Protein AF-A0A0A2VFK7-F1 (afdb_monomer_lite)

Organism: NCBI:txid1385513

Structure (mmCIF, N/CA/C/O backbone):
data_AF-A0A0A2VFK7-F1
#
_entry.id   AF-A0A0A2VFK7-F1
#
loop_
_atom_site.group_PDB
_atom_site.id
_atom_site.type_symbol
_atom_site.label_atom_id
_atom_site.label_alt_id
_atom_site.label_comp_id
_atom_site.label_asym_id
_atom_site.label_entity_id
_atom_site.label_seq_id
_atom_site.pdbx_PDB_ins_code
_atom_site.Cartn_x
_atom_site.Cartn_y
_atom_site.Cartn_z
_atom_site.occupancy
_atom_site.B_iso_or_equiv
_atom_site.auth_seq_id
_atom_site.auth_comp_id
_atom_site.auth_asym_id
_atom_site.auth_atom_id
_atom_site.pdbx_PDB_model_num
ATOM 1 N N . MET A 1 1 ? -18.059 -24.180 -21.879 1.00 36.62 1 MET A N 1
ATOM 2 C CA . MET A 1 1 ? -17.712 -22.789 -21.530 1.00 36.62 1 MET A CA 1
ATOM 3 C C . MET A 1 1 ? -18.426 -22.485 -20.223 1.00 36.62 1 MET A C 1
ATOM 5 O O . MET A 1 1 ? -19.608 -22.177 -20.233 1.00 36.62 1 MET A O 1
ATOM 9 N N . ILE A 1 2 ? -17.774 -22.775 -19.097 1.00 35.22 2 ILE A N 1
ATOM 10 C CA . ILE A 1 2 ? -18.368 -22.548 -17.775 1.00 35.22 2 ILE A CA 1
ATOM 11 C C . ILE A 1 2 ? -18.259 -21.048 -17.532 1.00 35.22 2 ILE A C 1
ATOM 13 O O . ILE A 1 2 ? -17.160 -20.501 -17.533 1.00 35.22 2 ILE A O 1
ATOM 17 N N . ILE A 1 3 ? -19.402 -20.378 -17.440 1.00 38.94 3 ILE A N 1
ATOM 18 C CA . ILE A 1 3 ? -19.451 -18.966 -17.086 1.00 38.94 3 ILE A CA 1
ATOM 19 C C . ILE A 1 3 ? -18.971 -18.863 -15.638 1.00 38.94 3 ILE A C 1
ATOM 21 O O . ILE A 1 3 ? -19.633 -19.351 -14.722 1.00 38.94 3 ILE A O 1
ATOM 25 N N . ASP A 1 4 ? -17.803 -18.248 -15.454 1.00 33.22 4 ASP A N 1
ATOM 26 C CA . ASP A 1 4 ? -17.296 -17.810 -14.159 1.00 33.22 4 ASP A CA 1
ATOM 27 C C . ASP A 1 4 ? -18.328 -16.852 -13.546 1.00 33.22 4 ASP A C 1
ATOM 29 O O . ASP A 1 4 ? -18.341 -15.656 -13.836 1.00 33.22 4 ASP A O 1
ATOM 33 N N . VAL A 1 5 ? -19.198 -17.360 -12.674 1.00 45.09 5 VAL A N 1
ATOM 34 C CA . VAL A 1 5 ? -20.111 -16.548 -11.851 1.00 45.09 5 VAL A CA 1
ATOM 35 C C . VAL A 1 5 ? -19.378 -15.405 -11.110 1.00 45.09 5 VAL A C 1
ATOM 37 O O . VAL A 1 5 ? -19.954 -14.320 -11.013 1.00 45.09 5 VAL A O 1
ATOM 40 N N . PRO A 1 6 ? -18.092 -15.533 -10.705 1.00 43.47 6 PRO A N 1
ATOM 41 C CA . PRO A 1 6 ? -17.322 -14.404 -10.174 1.00 43.47 6 PRO A CA 1
ATOM 42 C C . PRO A 1 6 ? -17.097 -13.234 -11.150 1.00 43.47 6 PRO A C 1
ATOM 44 O O . PRO A 1 6 ? -16.730 -12.157 -10.702 1.00 43.47 6 PRO A O 1
ATOM 47 N N . LYS A 1 7 ? -17.304 -13.410 -12.465 1.00 34.56 7 LYS A N 1
ATOM 48 C CA . LYS A 1 7 ? -17.238 -12.324 -13.464 1.00 34.56 7 LYS A CA 1
ATOM 49 C C . LYS A 1 7 ? -18.589 -11.639 -13.704 1.00 34.56 7 LYS A C 1
ATOM 51 O O . LYS A 1 7 ? -18.601 -10.499 -14.157 1.00 34.56 7 LYS A O 1
ATOM 56 N N . LEU A 1 8 ? -19.710 -12.301 -13.390 1.00 35.97 8 LEU A N 1
ATOM 57 C CA . LEU A 1 8 ? -21.059 -11.705 -13.423 1.00 35.97 8 LEU A CA 1
ATOM 58 C C . LEU A 1 8 ? -21.353 -10.875 -12.165 1.00 35.97 8 LEU A C 1
ATOM 60 O O . LEU A 1 8 ? -22.095 -9.899 -12.228 1.00 35.97 8 LEU A O 1
ATOM 64 N N . ILE A 1 9 ? -20.716 -11.220 -11.044 1.00 44.53 9 ILE A N 1
ATOM 65 C CA . ILE A 1 9 ? -20.610 -10.363 -9.860 1.00 44.53 9 ILE A CA 1
ATOM 66 C C . ILE A 1 9 ? -19.425 -9.427 -10.105 1.00 44.53 9 ILE A C 1
ATOM 68 O O . ILE A 1 9 ? -18.312 -9.663 -9.646 1.00 44.53 9 ILE A O 1
ATOM 72 N N . GLY A 1 10 ? -19.648 -8.443 -10.971 1.00 35.50 10 GLY A N 1
ATOM 73 C CA . GLY A 1 10 ? -18.608 -7.600 -11.536 1.00 35.50 10 GLY A CA 1
ATOM 74 C C . GLY A 1 10 ? -17.619 -7.029 -10.516 1.00 35.50 10 GLY A C 1
ATOM 75 O O . GLY A 1 10 ? -17.974 -6.621 -9.417 1.00 35.50 10 GLY A O 1
ATOM 76 N N . ASN A 1 11 ? -16.367 -6.937 -10.959 1.00 40.25 11 ASN A N 1
ATOM 77 C CA . ASN A 1 11 ? -15.456 -5.851 -10.614 1.00 40.25 11 ASN A CA 1
ATOM 78 C C . ASN A 1 11 ? -15.304 -5.568 -9.100 1.00 40.25 11 ASN A C 1
ATOM 80 O O . ASN A 1 11 ? -15.811 -4.591 -8.553 1.00 40.25 11 ASN A O 1
ATOM 84 N N . VAL A 1 12 ? -14.529 -6.429 -8.440 1.00 47.69 12 VAL A N 1
ATOM 85 C CA . VAL A 1 12 ? -14.254 -6.535 -6.989 1.00 47.69 12 VAL A CA 1
ATOM 86 C C . VAL A 1 12 ? -13.749 -5.240 -6.302 1.00 47.69 12 VAL A C 1
ATOM 88 O O . VAL A 1 12 ? -13.613 -5.203 -5.084 1.00 47.69 12 VAL A O 1
ATOM 91 N N . SER A 1 13 ? -13.528 -4.141 -7.028 1.00 47.31 13 SER A N 1
ATOM 92 C CA . SER A 1 13 ? -13.029 -2.879 -6.462 1.00 47.31 13 SER A CA 1
ATOM 93 C C . SER A 1 13 ? -14.124 -1.982 -5.852 1.00 47.31 13 SER A C 1
ATOM 95 O O . SER A 1 13 ? -13.875 -1.311 -4.855 1.00 47.31 13 SER A O 1
ATOM 97 N N . THR A 1 14 ? -15.368 -1.998 -6.348 1.00 45.56 14 THR A N 1
ATOM 98 C CA . THR A 1 14 ? -16.434 -1.110 -5.822 1.00 45.56 14 THR A CA 1
ATOM 99 C C . THR A 1 14 ? -17.342 -1.762 -4.775 1.00 45.56 14 THR A C 1
ATOM 101 O O . THR A 1 14 ? -18.069 -1.064 -4.066 1.00 45.56 14 THR A O 1
ATOM 104 N N . HIS A 1 15 ? -17.301 -3.088 -4.616 1.00 50.66 15 HIS A N 1
ATOM 105 C CA . HIS A 1 15 ? -18.173 -3.798 -3.667 1.00 50.66 15 HIS A CA 1
ATOM 106 C C . HIS A 1 15 ? -17.665 -3.796 -2.220 1.00 50.66 15 HIS A C 1
ATOM 108 O O . HIS A 1 15 ? -18.469 -3.789 -1.285 1.00 50.66 15 HIS A O 1
ATOM 114 N N . SER A 1 16 ? -16.353 -3.713 -2.008 1.00 62.16 16 SER A N 1
ATOM 115 C CA . SER A 1 16 ? -15.757 -3.737 -0.666 1.00 62.16 16 SER A CA 1
ATOM 116 C C . SER A 1 16 ? -16.100 -2.483 0.156 1.00 62.16 16 SER A C 1
ATOM 118 O O . SER A 1 16 ? -16.373 -2.576 1.353 1.00 62.16 16 SER A O 1
ATOM 120 N N . LEU A 1 17 ? -16.169 -1.315 -0.495 1.00 72.69 17 LEU A N 1
ATOM 121 C CA . LEU A 1 17 ? -16.511 -0.028 0.129 1.00 72.69 17 LEU A CA 1
ATOM 122 C C . LEU A 1 17 ? -17.993 0.081 0.514 1.00 72.69 17 LEU A C 1
ATOM 124 O O . LEU A 1 17 ? -18.317 0.639 1.558 1.00 72.69 17 LEU A O 1
ATOM 128 N N . LEU A 1 18 ? -18.896 -0.485 -0.289 1.00 79.44 18 LEU A N 1
ATOM 129 C CA . LEU A 1 18 ? -20.336 -0.507 0.007 1.00 79.44 18 LEU A CA 1
ATOM 130 C C . LEU A 1 18 ? -20.675 -1.404 1.204 1.00 79.44 18 LEU A C 1
ATOM 132 O O . LEU A 1 18 ? -21.601 -1.113 1.961 1.00 79.44 18 LEU A O 1
ATOM 136 N N . LEU A 1 19 ? -19.909 -2.478 1.400 1.00 83.38 19 LEU A N 1
ATOM 137 C CA . LEU A 1 19 ? -20.063 -3.386 2.538 1.00 83.38 19 LEU A CA 1
ATOM 138 C C . LEU A 1 19 ? -19.429 -2.849 3.826 1.00 83.38 19 LEU A C 1
ATOM 140 O O . LEU A 1 19 ? -19.758 -3.317 4.916 1.00 83.38 19 LEU A O 1
ATOM 144 N N . LEU A 1 20 ? -18.559 -1.848 3.720 1.00 84.56 20 LEU A N 1
ATOM 145 C CA . LEU A 1 20 ? -17.832 -1.238 4.828 1.00 84.56 20 LEU A CA 1
ATOM 146 C C . LEU A 1 20 ? -18.712 -0.765 6.003 1.00 84.56 20 LEU A C 1
ATOM 148 O O . LEU A 1 20 ? -18.381 -1.094 7.147 1.00 84.56 20 LEU A O 1
ATOM 152 N N . PRO A 1 21 ? -19.837 -0.042 5.811 1.00 88.00 21 PRO A N 1
ATOM 153 C CA . PRO A 1 21 ? -20.715 0.324 6.925 1.00 88.00 21 PRO A CA 1
ATOM 154 C C . PRO A 1 21 ? -21.289 -0.897 7.659 1.00 88.00 21 PRO A C 1
ATOM 156 O O . PRO A 1 21 ? -21.413 -0.863 8.881 1.00 88.00 21 PRO A O 1
ATOM 159 N N . PHE A 1 22 ? -21.580 -1.991 6.952 1.00 90.88 22 PHE A N 1
ATOM 160 C CA . PHE A 1 22 ? -22.139 -3.211 7.542 1.00 90.88 22 PHE A CA 1
ATOM 161 C C . PHE A 1 22 ? -21.078 -4.042 8.271 1.00 90.88 22 PHE A C 1
ATOM 163 O O . PHE A 1 22 ? -21.308 -4.505 9.389 1.00 90.88 22 PHE A O 1
ATOM 170 N N . THR A 1 23 ? -19.893 -4.195 7.680 1.00 81.00 23 THR A N 1
ATOM 171 C CA . THR A 1 23 ? -18.778 -4.920 8.308 1.00 81.00 23 THR A CA 1
ATOM 172 C C . THR A 1 23 ? -18.263 -4.181 9.541 1.00 81.00 23 THR A C 1
ATOM 174 O O . THR A 1 23 ? -18.054 -4.796 10.589 1.00 81.00 23 THR A O 1
ATOM 177 N N . SER A 1 24 ? -18.152 -2.851 9.476 1.00 86.56 24 SER A N 1
ATOM 178 C CA . SER A 1 24 ? -17.812 -2.027 10.643 1.00 86.56 24 SER A CA 1
ATOM 179 C C . SER A 1 24 ? -18.878 -2.086 11.737 1.00 86.56 24 SER A C 1
ATOM 181 O O . SER A 1 24 ? -18.527 -2.100 12.918 1.00 86.56 24 SER A O 1
ATOM 183 N N . LEU A 1 25 ? -20.166 -2.170 11.382 1.00 93.44 25 LEU A N 1
ATOM 184 C CA . LEU A 1 25 ? -21.261 -2.325 12.344 1.00 93.44 25 LEU A CA 1
ATOM 185 C C . LEU A 1 25 ? -21.159 -3.658 13.095 1.00 93.44 25 LEU A C 1
ATOM 187 O O . LEU A 1 25 ? -21.217 -3.678 14.326 1.00 93.44 25 LEU A O 1
ATOM 191 N N . ALA A 1 26 ? -20.947 -4.759 12.370 1.00 88.31 26 ALA A N 1
ATOM 192 C CA . ALA A 1 26 ? -20.773 -6.085 12.959 1.00 88.31 26 ALA A CA 1
ATOM 193 C C . ALA A 1 26 ? -19.573 -6.126 13.922 1.00 88.31 26 ALA A C 1
ATOM 195 O O . ALA A 1 26 ? -19.688 -6.607 15.051 1.00 88.31 26 ALA A O 1
ATOM 196 N N . LEU A 1 27 ? -18.437 -5.545 13.526 1.00 81.62 27 LEU A N 1
ATOM 197 C CA . LEU A 1 27 ? -17.255 -5.445 14.386 1.00 81.62 27 LEU A CA 1
ATOM 198 C C . LEU A 1 27 ? -17.482 -4.528 15.596 1.00 81.62 27 LEU A C 1
ATOM 200 O O . LEU A 1 27 ? -16.997 -4.826 16.690 1.00 81.62 27 LEU A O 1
ATOM 204 N N . ALA A 1 28 ? -18.240 -3.439 15.451 1.00 89.88 28 ALA A N 1
ATOM 205 C CA . ALA A 1 28 ? -18.595 -2.567 16.569 1.00 89.88 28 ALA A CA 1
ATOM 206 C C . ALA A 1 28 ? -19.461 -3.291 17.614 1.00 89.88 28 ALA A C 1
ATOM 208 O O . ALA A 1 28 ? -19.253 -3.102 18.815 1.00 89.88 28 ALA A O 1
ATOM 209 N N . LEU A 1 29 ? -20.383 -4.154 17.170 1.00 94.31 29 LEU A N 1
ATOM 210 C CA . LEU A 1 29 ? -21.182 -5.016 18.047 1.00 94.31 29 LEU A CA 1
ATOM 211 C C . LEU A 1 29 ? -20.316 -6.069 18.749 1.00 94.31 29 LEU A C 1
ATOM 213 O O . LEU A 1 29 ? -20.380 -6.193 19.971 1.00 94.31 29 LEU A O 1
ATOM 217 N N . LEU A 1 30 ? -19.458 -6.776 18.007 1.00 89.12 30 LEU A N 1
ATOM 218 C CA . LEU A 1 30 ? -18.560 -7.798 18.567 1.00 89.12 30 LEU A CA 1
ATOM 219 C C . LEU A 1 30 ? -17.597 -7.217 19.602 1.00 89.12 30 LEU A C 1
ATOM 221 O O . LEU A 1 30 ? -17.337 -7.816 20.643 1.00 89.12 30 LEU A O 1
ATOM 225 N N . THR A 1 31 ? -17.093 -6.015 19.341 1.00 85.56 31 THR A N 1
ATOM 226 C CA . THR A 1 31 ? -16.162 -5.353 20.250 1.00 85.56 31 THR A CA 1
ATOM 227 C C . THR A 1 31 ? -16.862 -4.639 21.399 1.00 85.56 31 THR A C 1
ATOM 229 O O . THR A 1 31 ? -16.142 -4.147 22.263 1.00 85.56 31 THR A O 1
ATOM 232 N N . TYR A 1 32 ? -18.208 -4.579 21.464 1.00 87.81 32 TYR A N 1
ATOM 233 C CA . TYR A 1 32 ? -19.001 -3.765 22.411 1.00 87.81 32 TYR A CA 1
ATOM 234 C C . TYR A 1 32 ? -18.468 -3.797 23.858 1.00 87.81 32 TYR A C 1
ATOM 236 O O . TYR A 1 32 ? -18.257 -2.742 24.457 1.00 87.81 32 TYR A O 1
ATOM 244 N N . LYS A 1 33 ? -18.135 -4.983 24.379 1.00 88.06 33 LYS A N 1
ATOM 245 C CA . LYS A 1 33 ? -17.650 -5.170 25.760 1.00 88.06 33 LYS A CA 1
ATOM 246 C C . LYS A 1 33 ? -16.158 -4.876 25.976 1.00 88.06 33 LYS A C 1
ATOM 248 O O . LYS A 1 33 ? -15.722 -4.793 27.116 1.00 88.06 33 LYS A O 1
ATOM 253 N N . LEU A 1 34 ? -15.376 -4.750 24.905 1.00 82.31 34 LEU A N 1
ATOM 254 C CA . LEU A 1 34 ? -13.914 -4.632 24.963 1.00 82.31 34 LEU A CA 1
ATOM 255 C C . LEU A 1 34 ? -13.430 -3.180 25.014 1.00 82.31 34 LEU A C 1
ATOM 257 O O . LEU A 1 34 ? -12.381 -2.903 25.587 1.00 82.31 34 LEU A O 1
ATOM 261 N N . LEU A 1 35 ? -14.174 -2.251 24.406 1.00 79.38 35 LEU A N 1
ATOM 262 C CA . LEU A 1 35 ? -13.780 -0.842 24.312 1.00 79.38 35 LEU A CA 1
ATOM 263 C C . LEU A 1 35 ? -14.701 0.053 25.157 1.00 79.38 35 LEU A C 1
ATOM 265 O O . LEU A 1 35 ? -15.919 -0.125 25.107 1.00 79.38 35 LEU A O 1
ATOM 269 N N . PRO A 1 36 ? -14.166 1.068 25.861 1.00 86.62 36 PRO A N 1
ATOM 270 C CA . PRO A 1 36 ? -14.943 1.957 26.732 1.00 86.62 36 PRO A CA 1
ATOM 271 C C . PRO A 1 36 ? -15.686 3.085 25.981 1.00 86.62 36 PRO A C 1
ATOM 273 O O . PRO A 1 36 ? -16.144 4.045 26.594 1.00 86.62 36 PRO A O 1
ATOM 276 N N . PHE A 1 37 ? -15.795 3.016 24.650 1.00 84.75 37 PHE A N 1
ATOM 277 C CA . PHE A 1 37 ? -16.398 4.070 23.824 1.00 84.75 37 PHE A CA 1
ATOM 278 C C . PHE A 1 37 ? -17.892 3.842 23.562 1.00 84.75 37 PHE A C 1
ATOM 280 O O . PHE A 1 37 ? -18.365 2.704 23.538 1.00 84.75 37 PHE A O 1
ATOM 287 N N . THR A 1 38 ? -18.637 4.913 23.271 1.00 92.31 38 THR A N 1
ATOM 288 C CA . THR A 1 38 ? -20.031 4.792 22.812 1.00 92.31 38 THR A CA 1
ATOM 289 C C . THR A 1 38 ? -20.109 3.999 21.504 1.00 92.31 38 THR A C 1
ATOM 291 O O . THR A 1 38 ? -19.174 4.015 20.697 1.00 92.31 38 THR A O 1
ATOM 294 N N . PHE A 1 39 ? -21.227 3.300 21.283 1.00 92.19 39 PHE A N 1
ATOM 295 C CA . PHE A 1 39 ? -21.428 2.465 20.092 1.00 92.19 39 PHE A CA 1
ATOM 296 C C . PHE A 1 39 ? -21.177 3.240 18.793 1.00 92.19 39 PHE A C 1
ATOM 298 O O . PHE A 1 39 ? -20.397 2.803 17.953 1.00 92.19 39 PHE A O 1
ATOM 305 N N . PHE A 1 40 ? -21.752 4.440 18.680 1.00 92.50 40 PHE A N 1
ATOM 306 C CA . PHE A 1 40 ? -21.612 5.290 17.500 1.00 92.50 40 PHE A CA 1
ATOM 307 C C . PHE A 1 40 ? -20.156 5.696 17.220 1.00 92.50 40 PHE A C 1
ATOM 309 O O . PHE A 1 40 ? -19.682 5.553 16.097 1.00 92.50 40 PHE A O 1
ATOM 316 N N . ARG A 1 41 ? -19.409 6.131 18.249 1.00 85.19 41 ARG A N 1
ATOM 317 C CA . ARG A 1 41 ? -17.987 6.499 18.100 1.00 85.19 41 ARG A CA 1
ATOM 318 C C . ARG A 1 41 ? -17.136 5.310 17.666 1.00 85.19 41 ARG A C 1
ATOM 320 O O . ARG A 1 41 ? -16.219 5.465 16.869 1.00 85.19 41 ARG A O 1
ATOM 327 N N . ARG A 1 42 ? -17.448 4.125 18.182 1.00 84.50 42 ARG A N 1
ATOM 328 C CA . ARG A 1 42 ? -16.756 2.883 17.843 1.00 84.50 42 ARG A CA 1
ATOM 329 C C . ARG A 1 42 ? -17.037 2.443 16.416 1.00 84.50 42 ARG A C 1
ATOM 331 O O . ARG A 1 42 ? -16.102 2.107 15.703 1.00 84.50 42 ARG A O 1
ATOM 338 N N . TRP A 1 43 ? -18.301 2.474 16.011 1.00 91.44 43 TRP A N 1
ATOM 339 C CA . TRP A 1 43 ? -18.708 2.152 14.651 1.00 91.44 43 TRP A CA 1
ATOM 340 C C . TRP A 1 43 ? -18.019 3.064 13.635 1.00 91.44 43 TRP A C 1
ATOM 342 O O . TRP A 1 43 ? -17.356 2.556 12.737 1.00 91.44 43 TRP A O 1
ATOM 352 N N . ILE A 1 44 ? -18.056 4.386 13.847 1.00 87.25 44 ILE A N 1
ATOM 353 C CA . ILE A 1 44 ? -17.338 5.348 12.996 1.00 87.25 44 ILE A CA 1
ATOM 354 C C . ILE A 1 44 ? -15.832 5.092 13.010 1.00 87.25 44 ILE A C 1
ATOM 356 O O . ILE A 1 44 ? -15.208 5.098 11.955 1.00 87.25 44 ILE A O 1
ATOM 360 N N . GLY A 1 45 ? -15.236 4.852 14.181 1.00 82.31 45 GLY A N 1
ATOM 361 C CA . GLY A 1 45 ? -13.803 4.579 14.288 1.00 82.31 45 GLY A CA 1
ATOM 362 C C . GLY A 1 45 ? -13.381 3.339 13.497 1.00 82.31 45 GLY A C 1
ATOM 363 O O . GLY A 1 45 ? -12.400 3.388 12.761 1.00 82.31 45 GLY A O 1
ATOM 364 N N . ILE A 1 46 ? -14.146 2.249 13.597 1.00 77.44 46 ILE A N 1
ATOM 365 C CA . ILE A 1 46 ? -13.900 1.017 12.836 1.00 77.44 46 ILE A CA 1
ATOM 366 C C . ILE A 1 46 ? -14.152 1.244 11.343 1.00 77.44 46 ILE A C 1
ATOM 368 O O . ILE A 1 46 ? -13.361 0.783 10.528 1.00 77.44 46 ILE A O 1
ATOM 372 N N . ALA A 1 47 ? -15.211 1.967 10.971 1.00 83.12 47 ALA A N 1
ATOM 373 C CA . ALA A 1 47 ? -15.487 2.305 9.579 1.00 83.12 47 ALA A CA 1
ATOM 374 C C . ALA A 1 47 ? -14.325 3.100 8.965 1.00 83.12 47 ALA A C 1
ATOM 376 O O . ALA A 1 47 ? -13.786 2.704 7.937 1.00 83.12 47 ALA A O 1
ATOM 377 N N . LEU A 1 48 ? -13.862 4.162 9.628 1.00 77.81 48 LEU A N 1
ATOM 378 C CA . LEU A 1 48 ? -12.709 4.944 9.175 1.00 77.81 48 LEU A CA 1
ATOM 379 C C . LEU A 1 48 ? -11.439 4.094 9.081 1.00 77.81 48 LEU A C 1
ATOM 381 O O . LEU A 1 48 ? -10.706 4.206 8.103 1.00 77.81 48 LEU A O 1
ATOM 385 N N . LEU A 1 49 ? -11.194 3.218 10.059 1.00 79.38 49 LEU A N 1
ATOM 386 C CA . LEU A 1 49 ? -10.045 2.315 10.037 1.00 79.38 49 LEU A CA 1
ATOM 387 C C . LEU A 1 49 ? -10.088 1.379 8.821 1.00 79.38 49 LEU A C 1
ATOM 389 O O . LEU A 1 49 ? -9.101 1.280 8.096 1.00 79.38 49 LEU A O 1
ATOM 393 N N . LEU A 1 50 ? -11.224 0.717 8.585 1.00 75.88 50 LEU A N 1
ATOM 394 C CA . LEU A 1 50 ? -11.413 -0.170 7.436 1.00 75.88 50 LEU A CA 1
ATOM 395 C C . LEU A 1 50 ? -11.341 0.590 6.111 1.00 75.88 50 LEU A C 1
ATOM 397 O O . LEU A 1 50 ? -10.839 0.044 5.136 1.00 75.88 50 LEU A O 1
ATOM 401 N N . LEU A 1 51 ? -11.803 1.841 6.076 1.00 79.31 51 LEU A N 1
ATOM 402 C CA . LEU A 1 51 ? -11.766 2.687 4.885 1.00 79.31 51 LEU A CA 1
ATOM 403 C C . LEU A 1 51 ? -10.330 3.028 4.510 1.00 79.31 51 LEU A C 1
ATOM 405 O O . LEU A 1 51 ? -9.918 2.801 3.376 1.00 79.31 51 LEU A O 1
ATOM 409 N N . ILE A 1 52 ? -9.558 3.521 5.479 1.00 75.69 52 ILE A N 1
ATOM 410 C CA . ILE A 1 52 ? -8.145 3.853 5.288 1.00 75.69 52 ILE A CA 1
ATOM 411 C C . ILE A 1 52 ? -7.357 2.594 4.918 1.00 75.69 52 ILE A C 1
ATOM 413 O O . ILE A 1 52 ? -6.554 2.628 3.989 1.00 75.69 52 ILE A O 1
ATOM 417 N N . ALA A 1 53 ? -7.604 1.474 5.603 1.00 71.38 53 ALA A N 1
ATOM 418 C CA . ALA A 1 53 ? -6.947 0.206 5.303 1.00 71.38 53 ALA A CA 1
ATOM 419 C C . ALA A 1 53 ? -7.312 -0.317 3.906 1.00 71.38 53 ALA A C 1
ATOM 421 O O . ALA A 1 53 ? -6.426 -0.749 3.178 1.00 71.38 53 ALA A O 1
ATOM 422 N N . GLY A 1 54 ? -8.587 -0.247 3.515 1.00 74.31 54 GLY A N 1
ATOM 423 C CA . GLY A 1 54 ? -9.072 -0.679 2.205 1.00 74.31 54 GLY A CA 1
ATOM 424 C C . GLY A 1 54 ? -8.481 0.149 1.069 1.00 74.31 54 GLY A C 1
ATOM 425 O O . GLY A 1 54 ? -7.890 -0.417 0.158 1.00 74.31 54 GLY A O 1
ATOM 426 N N . ILE A 1 55 ? -8.534 1.483 1.177 1.00 73.88 55 ILE A N 1
ATOM 427 C CA . ILE A 1 55 ? -7.885 2.397 0.222 1.00 73.88 55 ILE A CA 1
ATOM 428 C C . ILE A 1 55 ? -6.379 2.126 0.163 1.00 73.88 55 ILE A C 1
ATOM 430 O O . ILE A 1 55 ? -5.802 2.092 -0.920 1.00 73.88 55 ILE A O 1
ATOM 434 N N . GLY A 1 56 ? -5.740 1.908 1.315 1.00 71.56 56 GLY A N 1
ATOM 435 C CA . GLY A 1 56 ? -4.318 1.589 1.392 1.00 71.56 56 GLY A CA 1
ATOM 436 C C . GLY A 1 56 ? -3.966 0.279 0.688 1.00 71.56 56 GLY A C 1
ATOM 437 O O . GLY A 1 56 ? -2.990 0.237 -0.052 1.00 71.56 56 GLY A O 1
ATOM 438 N N . ILE A 1 57 ? -4.759 -0.778 0.880 1.00 66.62 57 ILE A N 1
ATOM 439 C CA . ILE A 1 57 ? -4.567 -2.077 0.220 1.00 66.62 57 ILE A CA 1
ATOM 440 C C . ILE A 1 57 ? -4.808 -1.959 -1.285 1.00 66.62 57 ILE A C 1
ATOM 442 O O . ILE A 1 57 ? -3.997 -2.454 -2.061 1.00 66.62 57 ILE A O 1
ATOM 446 N N . ASP A 1 58 ? -5.869 -1.278 -1.710 1.00 68.88 58 ASP A N 1
ATOM 447 C CA . ASP A 1 58 ? -6.147 -1.087 -3.134 1.00 68.88 58 ASP A CA 1
ATOM 448 C C . ASP A 1 58 ? -5.032 -0.281 -3.807 1.00 68.88 58 ASP A C 1
ATOM 450 O O . ASP A 1 58 ? -4.524 -0.688 -4.852 1.00 68.88 58 ASP A O 1
ATOM 454 N N . TYR A 1 59 ? -4.572 0.797 -3.167 1.00 68.38 59 TYR A N 1
ATOM 455 C CA . TYR A 1 59 ? -3.444 1.598 -3.642 1.00 68.38 59 TYR A CA 1
ATOM 456 C C . TYR A 1 59 ? -2.150 0.777 -3.737 1.00 68.38 59 TYR A C 1
ATOM 458 O O . TYR A 1 59 ? -1.456 0.806 -4.754 1.00 68.38 59 TYR A O 1
ATOM 466 N N . LEU A 1 60 ? -1.827 0.019 -2.685 1.00 66.50 60 LEU A N 1
ATOM 467 C C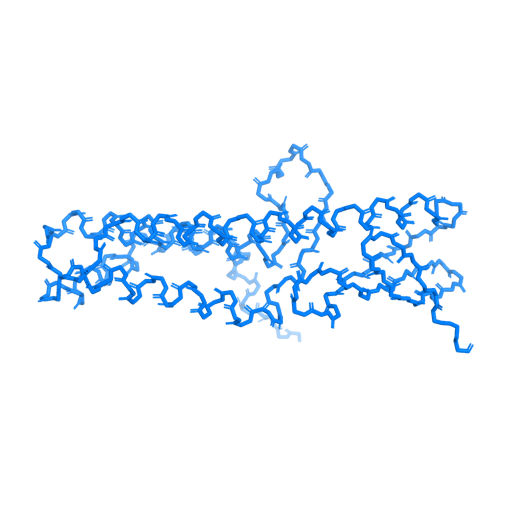A . LEU A 1 60 ? -0.602 -0.777 -2.618 1.00 66.50 60 LEU A CA 1
ATOM 468 C C . LEU A 1 60 ? -0.651 -2.054 -3.467 1.00 66.50 60 LEU A C 1
ATOM 470 O O . LEU A 1 60 ? 0.409 -2.626 -3.702 1.00 66.50 60 LEU A O 1
ATOM 474 N N . GLY A 1 61 ? -1.835 -2.539 -3.850 1.00 57.88 61 GLY A N 1
ATOM 475 C CA . GLY A 1 61 ? -2.029 -3.815 -4.542 1.00 57.88 61 GLY A CA 1
ATOM 476 C C . GLY A 1 61 ? -2.330 -3.679 -6.030 1.00 57.88 61 GLY A C 1
ATOM 477 O O . GLY A 1 61 ? -1.763 -4.419 -6.830 1.00 57.88 61 GLY A O 1
ATOM 478 N N . ASN A 1 62 ? -3.198 -2.735 -6.398 1.00 59.75 62 ASN A N 1
ATOM 479 C CA . ASN A 1 62 ? -3.684 -2.564 -7.772 1.00 59.75 62 ASN A CA 1
ATOM 480 C C . ASN A 1 62 ? -3.062 -1.366 -8.488 1.00 59.75 62 ASN A C 1
ATOM 482 O O . ASN A 1 62 ? -3.305 -1.172 -9.676 1.00 59.75 62 ASN A O 1
ATOM 486 N N . GLY A 1 63 ? -2.250 -0.568 -7.798 1.00 60.88 63 GLY A N 1
ATOM 487 C CA . GLY A 1 63 ? -1.709 0.636 -8.399 1.00 60.88 63 GLY A CA 1
ATOM 488 C C . GLY A 1 63 ? -2.576 1.867 -8.198 1.00 60.88 63 GLY A C 1
ATOM 489 O O . GLY A 1 63 ? -3.704 1.795 -7.709 1.00 60.88 63 GLY A O 1
ATOM 490 N N . ALA A 1 64 ? -2.051 3.024 -8.594 1.00 56.78 64 ALA A N 1
ATOM 491 C CA . ALA A 1 64 ? -2.719 4.316 -8.460 1.00 56.78 64 ALA A CA 1
ATOM 492 C C . ALA A 1 64 ? -3.893 4.511 -9.449 1.00 56.78 64 ALA A C 1
ATOM 494 O O . ALA A 1 64 ? -4.002 5.556 -10.077 1.00 56.78 64 ALA A O 1
ATOM 495 N N . HIS A 1 65 ? -4.829 3.561 -9.541 1.00 57.53 65 HIS A N 1
ATOM 496 C CA . HIS A 1 65 ? -6.137 3.800 -10.168 1.00 57.53 65 HIS A CA 1
ATOM 497 C C . HIS A 1 65 ? -6.995 4.798 -9.373 1.00 57.53 65 HIS A C 1
ATOM 499 O O . HIS A 1 65 ? -7.984 5.311 -9.890 1.00 57.53 65 HIS A O 1
ATOM 505 N N . LEU A 1 66 ? -6.605 5.109 -8.130 1.00 54.25 66 LEU A N 1
ATOM 506 C CA . LEU A 1 66 ? -7.297 6.057 -7.255 1.00 54.25 66 LEU A CA 1
ATOM 507 C C . LEU A 1 66 ? -7.436 7.460 -7.871 1.00 54.25 66 LEU A C 1
ATOM 509 O O . LEU A 1 66 ? -8.363 8.189 -7.531 1.00 54.25 66 LEU A O 1
ATOM 513 N N . PHE A 1 67 ? -6.509 7.835 -8.758 1.00 53.62 67 PHE A N 1
ATOM 514 C CA . PHE A 1 67 ? -6.493 9.141 -9.415 1.00 53.62 67 PHE A CA 1
ATOM 515 C C . PHE A 1 67 ? -6.921 9.078 -10.880 1.00 53.62 67 PHE A C 1
ATOM 517 O O . PHE A 1 67 ? -6.750 10.063 -11.589 1.00 53.62 67 PHE A O 1
ATOM 524 N N . TYR A 1 68 ? -7.485 7.969 -11.361 1.00 47.53 68 TYR A N 1
ATOM 525 C CA . TYR A 1 68 ? -8.090 7.952 -12.690 1.00 47.53 68 TYR A CA 1
ATOM 526 C C . TYR A 1 68 ? -9.321 8.886 -12.713 1.00 47.53 68 TYR A C 1
ATOM 528 O O . TYR A 1 68 ? -10.133 8.819 -11.786 1.00 47.53 68 TYR A O 1
ATOM 536 N N . PRO A 1 69 ? -9.501 9.761 -13.724 1.00 56.47 69 PRO A N 1
ATOM 537 C CA . PRO A 1 69 ? -8.737 9.881 -14.973 1.00 56.47 69 PRO A CA 1
ATOM 538 C C . PRO A 1 69 ? -7.619 10.945 -14.963 1.00 56.47 69 PRO A C 1
ATOM 540 O O . PRO A 1 69 ? -7.063 11.246 -16.007 1.00 56.47 69 PRO A O 1
ATOM 543 N N . ILE A 1 70 ? -7.282 11.546 -13.818 1.00 62.81 70 ILE A N 1
ATOM 544 C CA . ILE A 1 70 ? -6.228 12.577 -13.711 1.00 62.81 70 ILE A CA 1
ATOM 545 C C . ILE A 1 70 ? -4.854 12.017 -14.117 1.00 62.81 70 ILE A C 1
ATOM 547 O O . ILE A 1 70 ? -4.023 12.754 -14.641 1.00 62.81 70 ILE A O 1
ATOM 551 N N . ASN A 1 71 ? -4.612 10.724 -13.883 1.00 55.22 71 ASN A N 1
ATOM 552 C CA . ASN A 1 71 ? -3.390 10.041 -14.294 1.00 55.22 71 ASN A CA 1
ATOM 553 C C . ASN A 1 71 ? -3.750 8.732 -15.015 1.00 55.22 71 ASN A C 1
ATOM 555 O O . ASN A 1 71 ? -4.329 7.829 -14.411 1.00 55.22 71 ASN A O 1
ATOM 559 N N . GLU A 1 72 ? -3.444 8.642 -16.310 1.00 58.66 72 GLU A N 1
ATOM 560 C CA . GLU A 1 72 ? -3.787 7.490 -17.164 1.00 58.66 72 GLU A CA 1
ATOM 561 C C . GLU A 1 72 ? -2.748 6.357 -17.090 1.00 58.66 72 GLU A C 1
ATOM 563 O O . GLU A 1 72 ? -2.945 5.275 -17.642 1.00 58.66 72 GLU A O 1
ATOM 568 N N . HIS A 1 73 ? -1.633 6.583 -16.391 1.00 56.66 73 HIS A N 1
ATOM 569 C CA . HIS A 1 73 ? -0.574 5.593 -16.252 1.00 56.66 73 HIS A CA 1
ATOM 570 C C . HIS A 1 73 ? -0.891 4.580 -15.146 1.00 56.66 73 HIS A C 1
ATOM 572 O O . HIS A 1 73 ? -0.868 4.892 -13.953 1.00 56.66 73 HIS A O 1
ATOM 578 N N . ASN A 1 74 ? -1.131 3.333 -15.555 1.00 56.88 74 ASN A N 1
ATOM 579 C CA . ASN A 1 74 ? -1.327 2.197 -14.658 1.00 56.88 74 ASN A CA 1
ATOM 580 C C . ASN A 1 74 ? 0.006 1.800 -14.009 1.00 56.88 74 ASN A C 1
ATOM 582 O O . ASN A 1 74 ? 0.742 0.946 -14.500 1.00 56.88 74 ASN A O 1
ATOM 586 N N . LEU A 1 75 ? 0.334 2.433 -12.885 1.00 57.94 75 LEU A N 1
ATOM 587 C CA . LEU A 1 75 ? 1.467 2.030 -12.059 1.00 57.94 75 LEU A CA 1
ATOM 588 C C . LEU A 1 75 ? 1.060 0.835 -11.194 1.00 57.94 75 LEU A C 1
ATOM 590 O O . LEU A 1 75 ? 0.608 1.020 -10.070 1.00 57.94 75 LEU A O 1
ATOM 594 N N . GLU A 1 76 ? 1.215 -0.393 -11.689 1.00 60.00 76 GLU A N 1
ATOM 595 C CA . GLU A 1 76 ? 1.034 -1.592 -10.859 1.00 60.00 76 GLU A CA 1
ATOM 596 C C . GLU A 1 76 ? 2.082 -1.592 -9.739 1.00 60.00 76 GLU A C 1
ATOM 598 O O . GLU A 1 76 ? 3.271 -1.721 -10.014 1.00 60.00 76 GLU A O 1
ATOM 603 N N . TYR A 1 77 ? 1.694 -1.483 -8.468 1.00 61.22 77 TYR A N 1
ATOM 604 C CA . TYR A 1 77 ? 2.611 -1.658 -7.338 1.00 61.22 77 TYR A CA 1
ATOM 605 C C . TYR A 1 77 ? 2.477 -3.093 -6.804 1.00 61.22 77 TYR A C 1
ATOM 607 O O . TYR A 1 77 ? 1.587 -3.361 -6.013 1.00 61.22 77 TYR A O 1
ATOM 615 N N . PRO A 1 78 ? 3.356 -4.054 -7.138 1.00 58.34 78 PRO A N 1
ATOM 616 C CA . PRO A 1 78 ? 3.354 -5.362 -6.486 1.00 58.34 78 PRO A CA 1
ATOM 617 C C . PRO A 1 78 ? 4.043 -5.289 -5.108 1.00 58.34 78 PRO A C 1
ATOM 619 O O . PRO A 1 78 ? 4.853 -6.148 -4.766 1.00 58.34 78 PRO A O 1
ATOM 622 N N . LEU A 1 79 ? 3.755 -4.251 -4.313 1.00 57.16 79 LEU A N 1
ATOM 623 C CA . LEU A 1 79 ? 4.323 -4.072 -2.971 1.00 57.16 79 LEU A CA 1
ATOM 624 C C . LEU A 1 79 ? 3.741 -5.111 -1.996 1.00 57.16 79 LEU A C 1
ATOM 626 O O . LEU A 1 79 ? 4.465 -5.691 -1.188 1.00 57.16 79 LEU A O 1
ATOM 630 N N . ILE A 1 80 ? 2.445 -5.424 -2.118 1.00 54.19 80 ILE A N 1
ATOM 631 C CA . ILE A 1 80 ? 1.742 -6.292 -1.156 1.00 54.19 80 ILE A CA 1
ATOM 632 C C . ILE A 1 80 ? 2.176 -7.758 -1.236 1.00 54.19 80 ILE A C 1
ATOM 634 O O . ILE A 1 80 ? 2.212 -8.428 -0.205 1.00 54.19 80 ILE A O 1
ATOM 638 N N . LYS A 1 81 ? 2.543 -8.280 -2.417 1.00 57.50 81 LYS A N 1
ATOM 639 C CA . LYS A 1 81 ? 2.809 -9.725 -2.579 1.00 57.50 81 LYS A CA 1
ATOM 640 C C . LYS A 1 81 ? 3.961 -10.249 -1.708 1.00 57.50 81 LYS A C 1
ATOM 642 O O . LYS A 1 81 ? 4.018 -11.453 -1.476 1.00 57.50 81 LYS A O 1
ATOM 647 N N . ARG A 1 82 ? 4.855 -9.383 -1.213 1.00 55.12 82 ARG A N 1
ATOM 648 C CA . ARG A 1 82 ? 5.985 -9.779 -0.352 1.00 55.12 82 ARG A CA 1
ATOM 649 C C . ARG A 1 82 ? 6.048 -9.077 1.001 1.00 55.12 82 ARG A C 1
ATOM 651 O O . ARG A 1 82 ? 6.784 -9.544 1.869 1.00 55.12 82 ARG A O 1
ATOM 658 N N . ASP A 1 83 ? 5.264 -8.024 1.231 1.00 63.19 83 ASP A N 1
ATOM 659 C CA . ASP A 1 83 ? 5.442 -7.185 2.414 1.00 63.19 83 ASP A CA 1
ATOM 660 C C . ASP A 1 83 ? 4.539 -7.520 3.621 1.00 63.19 83 ASP A C 1
ATOM 662 O O . ASP A 1 83 ? 3.953 -6.644 4.254 1.00 63.19 83 ASP A O 1
ATOM 666 N N . LEU A 1 84 ? 4.498 -8.799 4.023 1.00 63.41 84 LEU A N 1
ATOM 667 C CA . LEU A 1 84 ? 3.813 -9.288 5.245 1.00 63.41 84 LEU A CA 1
ATOM 668 C C . LEU A 1 84 ? 4.192 -8.537 6.538 1.00 63.41 84 LEU A C 1
ATOM 670 O O . LEU A 1 84 ? 3.465 -8.544 7.524 1.00 63.41 84 LEU A O 1
ATOM 674 N N . TRP A 1 85 ? 5.336 -7.876 6.533 1.00 61.97 85 TRP A N 1
ATOM 675 C CA . TRP A 1 85 ? 5.927 -7.126 7.627 1.00 61.97 85 TRP A CA 1
ATOM 676 C C . TRP A 1 85 ? 5.355 -5.700 7.720 1.00 61.97 85 TRP A C 1
ATOM 678 O O . TRP A 1 85 ? 5.240 -5.186 8.830 1.00 61.97 85 TRP A O 1
ATOM 688 N N . LEU A 1 86 ? 4.863 -5.108 6.619 1.00 64.75 86 LEU A N 1
ATOM 689 C CA . LEU A 1 86 ? 4.006 -3.910 6.672 1.00 64.75 86 LEU A CA 1
ATOM 690 C C . LEU A 1 86 ? 2.648 -4.240 7.304 1.00 64.75 86 LEU A C 1
ATOM 692 O O . LEU A 1 86 ? 2.165 -3.496 8.159 1.00 64.75 86 LEU A O 1
ATOM 696 N N . LEU A 1 87 ? 2.071 -5.394 6.945 1.00 65.56 87 LEU A N 1
ATOM 697 C CA . LEU A 1 87 ? 0.856 -5.914 7.578 1.00 65.56 87 LEU A CA 1
ATOM 698 C C . LEU A 1 87 ? 1.095 -6.179 9.075 1.00 65.56 87 LEU A C 1
ATOM 700 O O . LEU A 1 87 ? 0.306 -5.756 9.915 1.00 65.56 87 LEU A O 1
ATOM 704 N N . GLY A 1 88 ? 2.226 -6.803 9.417 1.00 68.19 88 GLY A N 1
ATOM 705 C CA . GLY A 1 88 ? 2.661 -7.016 10.797 1.00 68.19 88 GLY A CA 1
ATOM 706 C C . GLY A 1 88 ? 2.847 -5.711 11.576 1.00 68.19 88 GLY A C 1
ATOM 707 O O . GLY A 1 88 ? 2.408 -5.620 12.718 1.00 68.19 88 GLY A O 1
ATOM 708 N N . GLY A 1 89 ? 3.417 -4.674 10.955 1.00 69.81 89 GLY A N 1
ATOM 709 C CA . GLY A 1 89 ? 3.554 -3.340 11.546 1.00 69.81 89 GLY A CA 1
ATOM 710 C C . GLY A 1 89 ? 2.207 -2.672 11.833 1.00 69.81 89 GLY A C 1
ATOM 711 O O . GLY A 1 89 ? 2.016 -2.118 12.914 1.00 69.81 89 GLY A O 1
ATOM 712 N N . LEU A 1 90 ? 1.242 -2.790 10.916 1.00 68.25 90 LEU A N 1
ATOM 713 C CA . LEU A 1 90 ? -0.136 -2.321 11.111 1.00 68.25 90 LEU A CA 1
ATOM 714 C C . LEU A 1 90 ? -0.869 -3.094 12.219 1.00 68.25 90 LEU A C 1
ATOM 716 O O . LEU A 1 90 ? -1.568 -2.485 13.034 1.00 68.25 90 LEU A O 1
ATOM 720 N N . VAL A 1 91 ? -0.686 -4.416 12.292 1.00 69.00 91 VAL A N 1
ATOM 721 C CA . VAL A 1 91 ? -1.237 -5.260 13.367 1.00 69.00 91 VAL A CA 1
ATOM 722 C C . VAL A 1 91 ? -0.620 -4.888 14.717 1.00 69.00 91 VAL A C 1
ATOM 724 O O . VAL A 1 91 ? -1.334 -4.713 15.700 1.00 69.00 91 VAL A O 1
ATOM 727 N N . LEU A 1 92 ? 0.696 -4.685 14.779 1.00 69.69 92 LEU A N 1
ATOM 728 C CA . LEU A 1 92 ? 1.365 -4.235 15.999 1.00 69.69 92 LEU A CA 1
ATOM 729 C C . LEU A 1 92 ? 0.883 -2.847 16.420 1.00 69.69 92 LEU A C 1
ATOM 731 O O . LEU A 1 92 ? 0.581 -2.654 17.592 1.00 69.69 92 LEU A O 1
ATOM 735 N N . LEU A 1 93 ? 0.732 -1.907 15.482 1.00 68.94 93 LEU A N 1
ATOM 736 C CA . LEU A 1 93 ? 0.200 -0.569 15.759 1.00 68.94 93 LEU A CA 1
ATOM 737 C C . LEU A 1 93 ? -1.235 -0.606 16.286 1.00 68.94 93 LEU A C 1
ATOM 739 O O . LEU A 1 93 ? -1.559 0.104 17.239 1.00 68.94 93 LEU A O 1
ATOM 743 N N . THR A 1 94 ? -2.089 -1.449 15.705 1.00 66.75 94 THR A N 1
ATOM 744 C CA . THR A 1 94 ? -3.470 -1.622 16.172 1.00 66.75 94 THR A CA 1
ATOM 745 C C . THR A 1 94 ? -3.516 -2.261 17.559 1.00 66.75 94 THR A C 1
ATOM 747 O O . THR A 1 94 ? -4.207 -1.724 18.430 1.00 66.75 94 THR A O 1
ATOM 750 N N . LEU A 1 95 ? -2.725 -3.309 17.819 1.00 65.56 95 LEU A N 1
ATOM 751 C CA . LEU A 1 95 ? -2.581 -3.923 19.147 1.00 65.56 95 LEU A CA 1
ATOM 752 C C . LEU A 1 95 ? -2.039 -2.931 20.190 1.00 65.56 95 LEU A C 1
ATOM 754 O O . LEU A 1 95 ? -2.561 -2.857 21.304 1.00 65.56 95 LEU A O 1
ATOM 758 N N . PHE A 1 96 ? -1.057 -2.103 19.824 1.00 66.31 96 PHE A N 1
ATOM 759 C CA . PHE A 1 96 ? -0.528 -1.054 20.699 1.00 66.31 96 PHE A CA 1
ATOM 760 C C . PHE A 1 96 ? -1.588 0.009 21.003 1.00 66.31 96 PHE A C 1
ATOM 762 O O . PHE A 1 96 ? -1.740 0.413 22.158 1.00 66.31 96 PHE A O 1
ATOM 769 N N . SER A 1 97 ? -2.380 0.402 19.995 1.00 63.00 97 SER A N 1
ATOM 770 C CA . SER A 1 97 ? -3.493 1.349 20.152 1.00 63.00 97 SER A CA 1
ATOM 771 C C . SER A 1 97 ? -4.614 0.823 21.054 1.00 63.00 97 SER A C 1
ATOM 773 O O . SER A 1 97 ? -5.290 1.613 21.709 1.00 63.00 97 SER A O 1
ATOM 775 N N . LEU A 1 98 ? -4.799 -0.500 21.108 1.00 63.69 98 LEU A N 1
ATOM 776 C CA . LEU A 1 98 ? -5.753 -1.180 21.986 1.00 63.69 98 LEU A CA 1
ATOM 777 C C . LEU A 1 98 ? -5.263 -1.210 23.440 1.00 63.69 98 LEU A C 1
ATOM 779 O O . LEU A 1 98 ? -6.076 -1.159 24.362 1.00 63.69 98 LEU A O 1
ATOM 783 N N . SER A 1 99 ? -3.945 -1.194 23.666 1.00 61.94 99 SER A N 1
ATOM 784 C CA . SER A 1 99 ? -3.327 -1.144 24.999 1.00 61.94 99 SER A CA 1
ATOM 785 C C . SER A 1 99 ? -3.361 0.257 25.645 1.00 61.94 99 SER A C 1
ATOM 787 O O . SER A 1 99 ? -2.435 0.657 26.349 1.00 61.94 99 SER A O 1
ATOM 789 N N . GLN A 1 100 ? -4.449 1.018 25.448 1.00 59.31 100 GLN A N 1
ATOM 790 C CA . GLN A 1 100 ? -4.590 2.438 25.828 1.00 59.31 100 GLN A CA 1
ATOM 791 C C . GLN A 1 100 ? -4.165 2.799 27.258 1.00 59.31 100 GLN A C 1
ATOM 793 O O . GLN A 1 100 ? -3.846 3.956 27.514 1.00 59.31 100 GLN A O 1
ATOM 798 N N . LYS A 1 101 ? -4.117 1.825 28.173 1.00 60.31 101 LYS A N 1
ATOM 799 C CA . LYS A 1 101 ? -3.608 1.994 29.537 1.00 60.31 101 LYS A CA 1
ATOM 800 C C . LYS A 1 101 ? -2.119 2.352 29.639 1.00 60.31 101 LYS A C 1
ATOM 802 O O . LYS A 1 101 ? -1.748 2.902 30.667 1.00 60.31 101 LYS A O 1
ATOM 807 N N . LEU A 1 102 ? -1.278 2.036 28.649 1.00 54.66 102 LEU A N 1
ATOM 808 C CA . LEU A 1 102 ? 0.183 2.109 28.814 1.00 54.66 102 LEU A CA 1
ATOM 809 C C . LEU A 1 102 ? 0.871 3.247 28.047 1.00 54.66 102 LEU A C 1
ATOM 811 O O . LEU A 1 102 ? 1.817 3.814 28.581 1.00 54.66 102 LEU A O 1
ATOM 815 N N . TYR A 1 103 ? 0.421 3.618 26.839 1.00 58.47 103 TYR A N 1
ATOM 816 C CA . TYR A 1 103 ? 1.217 4.531 25.994 1.00 58.47 103 TYR A CA 1
ATOM 817 C C . TYR A 1 103 ? 0.455 5.679 25.299 1.00 58.47 103 TYR A C 1
ATOM 819 O O . TYR A 1 103 ? 1.078 6.653 24.892 1.00 58.47 103 TYR A O 1
ATOM 827 N N . GLY A 1 104 ? -0.880 5.688 25.247 1.00 67.69 104 GLY A N 1
ATOM 828 C CA . GLY A 1 104 ? -1.645 6.819 24.692 1.00 67.69 104 GLY A CA 1
ATOM 829 C C . GLY A 1 104 ? -1.531 7.010 23.165 1.00 67.69 104 GLY A C 1
ATOM 830 O O . GLY A 1 104 ? -0.695 6.423 22.482 1.00 67.69 104 GLY A O 1
ATOM 831 N N . TRP A 1 105 ? -2.411 7.849 22.604 1.00 68.38 105 TRP A N 1
ATOM 832 C CA . TRP A 1 105 ? -2.624 8.000 21.151 1.00 68.38 105 TRP A CA 1
ATOM 833 C C . TRP A 1 105 ? -1.404 8.503 20.356 1.00 68.38 105 TRP A C 1
ATOM 835 O O . TRP A 1 105 ? -1.316 8.272 19.151 1.00 68.38 105 TRP A O 1
ATOM 845 N N . LYS A 1 106 ? -0.444 9.157 21.023 1.00 74.75 106 LYS A N 1
ATOM 846 C CA . LYS A 1 106 ? 0.736 9.763 20.386 1.00 74.75 106 LYS A CA 1
ATOM 847 C C . LYS A 1 106 ? 1.626 8.730 19.683 1.00 74.75 106 LYS A C 1
ATOM 849 O O . LYS A 1 106 ? 2.075 8.987 18.575 1.00 74.75 106 LYS A O 1
ATOM 854 N N . TRP A 1 107 ? 1.832 7.549 20.272 1.00 71.44 107 TRP A N 1
ATOM 855 C CA . TRP A 1 107 ? 2.674 6.501 19.667 1.00 71.44 107 TRP A CA 1
ATOM 856 C C . TRP A 1 107 ? 2.039 5.865 18.440 1.00 71.44 107 TRP A C 1
ATOM 858 O O . TRP A 1 107 ? 2.738 5.537 17.486 1.00 71.44 107 TRP A O 1
ATOM 868 N N . VAL A 1 108 ? 0.712 5.736 18.450 1.00 69.00 108 VAL A N 1
ATOM 869 C CA . VAL A 1 108 ? -0.048 5.238 17.301 1.00 69.00 108 VAL A CA 1
ATOM 870 C C . VAL A 1 108 ? 0.126 6.190 16.124 1.00 69.00 108 VAL A C 1
ATOM 872 O O . VAL A 1 108 ? 0.442 5.750 15.025 1.00 69.00 108 VAL A O 1
ATOM 875 N N . VAL A 1 109 ? -0.007 7.497 16.368 1.00 72.75 109 VAL A N 1
ATOM 876 C CA . VAL A 1 109 ? 0.197 8.519 15.333 1.00 72.75 109 VAL A CA 1
ATOM 877 C C . VAL A 1 109 ? 1.640 8.530 14.837 1.00 72.75 109 VAL A C 1
ATOM 879 O O . VAL A 1 109 ? 1.854 8.543 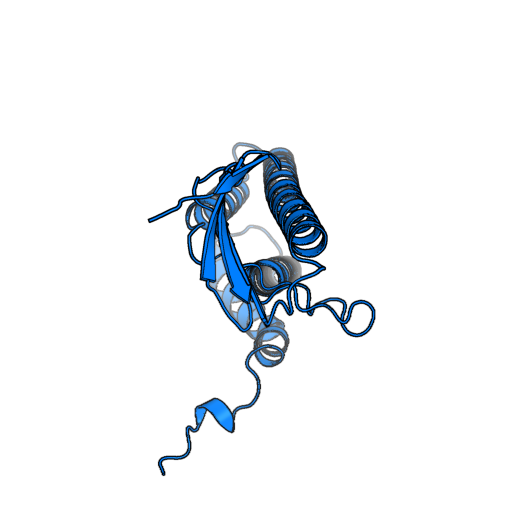13.628 1.00 72.75 109 VAL A O 1
ATOM 882 N N . SER A 1 110 ? 2.628 8.458 15.731 1.00 73.62 110 SER A N 1
ATOM 883 C CA . SER A 1 110 ? 4.038 8.394 15.330 1.00 73.62 110 SER A CA 1
ATOM 884 C C . SER A 1 110 ? 4.347 7.156 14.488 1.00 73.62 110 SER A C 1
ATOM 886 O O . SER A 1 110 ? 4.997 7.271 13.452 1.00 73.62 110 SER A O 1
ATOM 888 N N . GLY A 1 111 ? 3.862 5.977 14.882 1.00 72.19 111 GLY A N 1
ATOM 889 C CA . GLY A 1 111 ? 4.081 4.755 14.110 1.00 72.19 111 GLY A CA 1
ATOM 890 C C . GLY A 1 111 ? 3.356 4.768 12.767 1.00 72.19 111 GLY A C 1
ATOM 891 O O . GLY A 1 111 ? 3.924 4.328 11.770 1.00 72.19 111 GLY A O 1
ATOM 892 N N . LEU A 1 112 ? 2.150 5.343 12.709 1.00 74.19 112 LEU A N 1
ATOM 893 C CA . LEU A 1 112 ? 1.437 5.551 11.451 1.00 74.19 112 LEU A CA 1
ATOM 894 C C . LEU A 1 112 ? 2.212 6.500 10.526 1.00 74.19 112 LEU A C 1
ATOM 896 O O . LEU A 1 112 ? 2.364 6.201 9.348 1.00 74.19 112 LEU A O 1
ATOM 900 N N . MET A 1 113 ? 2.762 7.600 11.054 1.00 76.50 113 MET A N 1
ATOM 901 C CA . MET A 1 113 ? 3.608 8.507 10.271 1.00 76.50 113 MET A CA 1
ATOM 902 C C . MET A 1 113 ? 4.859 7.810 9.733 1.00 76.50 113 MET A C 1
ATOM 904 O O . MET A 1 113 ? 5.168 7.965 8.555 1.00 76.50 113 MET A O 1
ATOM 908 N N . ILE A 1 114 ? 5.553 7.018 10.556 1.00 77.06 114 ILE A N 1
ATOM 909 C CA . ILE A 1 114 ? 6.726 6.247 10.113 1.00 77.06 114 ILE A CA 1
ATOM 910 C C . ILE A 1 114 ? 6.333 5.278 8.993 1.00 77.06 114 ILE A C 1
ATOM 912 O O . ILE A 1 114 ? 7.028 5.192 7.983 1.00 77.06 114 ILE A O 1
ATOM 916 N N . LEU A 1 115 ? 5.202 4.585 9.133 1.00 75.81 115 LEU A N 1
ATOM 917 C CA . LEU A 1 115 ? 4.711 3.660 8.116 1.00 75.81 115 LEU A CA 1
ATOM 918 C C . LEU A 1 115 ? 4.360 4.387 6.809 1.00 75.81 115 LEU A C 1
ATOM 920 O O . LEU A 1 115 ? 4.780 3.945 5.743 1.00 75.81 115 LEU A O 1
ATOM 924 N N . CYS A 1 116 ? 3.676 5.531 6.881 1.00 78.06 116 CYS A N 1
ATOM 925 C CA . CYS A 1 116 ? 3.395 6.374 5.717 1.00 78.06 116 CYS A CA 1
ATOM 926 C C . CYS A 1 116 ? 4.678 6.853 5.025 1.00 78.06 116 CYS A C 1
ATOM 928 O O . CYS A 1 116 ? 4.755 6.810 3.800 1.00 78.06 116 CYS A O 1
ATOM 930 N N . LEU A 1 117 ? 5.695 7.266 5.788 1.00 80.75 117 LEU A N 1
ATOM 931 C CA . LEU A 1 117 ? 6.992 7.673 5.240 1.00 80.75 117 LEU A CA 1
ATOM 932 C C . LEU A 1 117 ? 7.702 6.512 4.537 1.00 80.75 117 LEU A C 1
ATOM 934 O O . LEU A 1 117 ? 8.211 6.691 3.435 1.00 80.75 117 LEU A O 1
ATOM 938 N N . LEU A 1 118 ? 7.695 5.314 5.129 1.00 79.00 118 LEU A N 1
ATOM 939 C CA . LEU A 1 118 ? 8.286 4.119 4.518 1.00 79.00 118 LEU A CA 1
ATOM 940 C C . LEU A 1 118 ? 7.572 3.726 3.219 1.00 79.00 118 LEU A C 1
ATOM 942 O O . LEU A 1 118 ? 8.228 3.397 2.231 1.00 79.00 118 LEU A O 1
ATOM 946 N N . LEU A 1 119 ? 6.239 3.781 3.202 1.00 75.88 119 LEU A N 1
ATOM 947 C CA . LEU A 1 119 ? 5.445 3.512 2.003 1.00 75.88 119 LEU A CA 1
ATOM 948 C C . LEU A 1 119 ? 5.691 4.558 0.915 1.00 75.88 119 LEU A C 1
ATOM 950 O O . LEU A 1 119 ? 5.927 4.192 -0.235 1.00 75.88 119 LEU A O 1
ATOM 954 N N . GLY A 1 120 ? 5.686 5.842 1.283 1.00 79.00 120 GLY A N 1
ATOM 955 C CA . GLY A 1 120 ? 5.980 6.943 0.370 1.00 79.00 120 GLY A CA 1
ATOM 956 C C . GLY A 1 120 ? 7.377 6.823 -0.233 1.00 79.00 120 GLY A C 1
ATOM 957 O O . GLY A 1 120 ? 7.534 6.948 -1.444 1.00 79.00 120 GLY A O 1
ATOM 958 N N . TRP A 1 121 ? 8.376 6.476 0.584 1.00 81.50 121 TRP A N 1
ATOM 959 C CA . TRP A 1 121 ? 9.740 6.223 0.121 1.00 81.50 121 TRP A CA 1
ATOM 960 C C . TRP A 1 121 ? 9.811 5.072 -0.889 1.00 81.50 121 TRP A C 1
ATOM 962 O O . TRP A 1 121 ? 10.427 5.214 -1.944 1.00 81.50 121 TRP A O 1
ATOM 972 N N . LYS A 1 122 ? 9.144 3.942 -0.616 1.00 80.19 122 LYS A N 1
ATOM 973 C CA . LYS A 1 122 ? 9.089 2.813 -1.558 1.00 80.19 122 LYS A CA 1
ATOM 974 C C . LYS A 1 122 ? 8.387 3.174 -2.866 1.00 80.19 122 LYS A C 1
ATOM 976 O O . LYS A 1 122 ? 8.868 2.795 -3.933 1.00 80.19 122 LYS A O 1
ATOM 981 N N . ALA A 1 123 ? 7.266 3.889 -2.786 1.00 78.31 123 ALA A N 1
ATOM 982 C CA . ALA A 1 123 ? 6.519 4.335 -3.958 1.00 78.31 123 ALA A CA 1
ATOM 983 C C . ALA A 1 123 ? 7.369 5.270 -4.830 1.00 78.31 123 ALA A C 1
ATOM 985 O O . ALA A 1 123 ? 7.465 5.052 -6.038 1.00 78.31 123 ALA A O 1
ATOM 986 N N . TYR A 1 124 ? 8.049 6.234 -4.202 1.00 81.62 124 TYR A N 1
ATOM 987 C CA . TYR A 1 124 ? 8.976 7.147 -4.864 1.00 81.62 124 TYR A CA 1
ATOM 988 C C . TYR A 1 124 ? 10.151 6.404 -5.515 1.00 81.62 124 TYR A C 1
ATOM 990 O O . TYR A 1 124 ? 10.405 6.585 -6.702 1.00 81.62 124 TYR A O 1
ATOM 998 N N . SER A 1 125 ? 10.822 5.512 -4.778 1.00 82.12 125 SER A N 1
ATOM 999 C CA . SER A 1 125 ? 11.954 4.730 -5.296 1.00 82.12 125 SER A CA 1
ATOM 1000 C C . SER A 1 125 ? 11.569 3.897 -6.521 1.00 82.12 125 SER A C 1
ATOM 1002 O O . SER A 1 125 ? 12.316 3.853 -7.499 1.00 82.12 125 SER A O 1
ATOM 1004 N N . LYS A 1 126 ? 10.382 3.280 -6.505 1.00 82.81 126 LYS A N 1
ATOM 1005 C CA . LYS A 1 126 ? 9.870 2.557 -7.669 1.00 82.81 126 LYS A CA 1
ATOM 1006 C C . LYS A 1 126 ? 9.580 3.490 -8.844 1.00 82.81 126 LYS A C 1
ATOM 1008 O O . LYS A 1 126 ? 9.933 3.157 -9.971 1.00 82.81 126 LYS A O 1
ATOM 1013 N N . GLN A 1 127 ? 8.920 4.620 -8.595 1.00 82.38 127 GLN A N 1
ATOM 1014 C CA . GLN A 1 127 ? 8.582 5.580 -9.645 1.00 82.38 127 GLN A CA 1
ATOM 1015 C C . GLN A 1 127 ? 9.846 6.110 -10.330 1.00 82.38 127 GLN A C 1
ATOM 1017 O O . GLN A 1 127 ? 9.909 6.136 -11.555 1.00 82.38 127 GLN A O 1
ATOM 1022 N N . GLN A 1 128 ? 10.867 6.457 -9.548 1.00 84.81 128 GLN A N 1
ATOM 1023 C CA . GLN A 1 128 ? 12.160 6.892 -10.064 1.00 84.81 128 GLN A CA 1
ATOM 1024 C C . GLN A 1 128 ? 12.819 5.807 -10.928 1.00 84.81 128 GLN A C 1
ATOM 1026 O O . GLN A 1 128 ? 13.315 6.104 -12.014 1.00 84.81 128 GLN A O 1
ATOM 1031 N N . LEU A 1 129 ? 12.801 4.545 -10.482 1.00 85.44 129 LEU A N 1
ATOM 1032 C CA . LEU A 1 129 ? 13.334 3.430 -11.268 1.00 85.44 129 LEU A CA 1
ATOM 1033 C C . LEU A 1 129 ? 12.597 3.275 -12.598 1.00 85.44 129 LEU A C 1
ATOM 1035 O O . LEU A 1 129 ? 13.234 3.113 -13.632 1.00 85.44 129 LEU A O 1
ATOM 1039 N N . GLN A 1 130 ? 11.268 3.336 -12.572 1.00 83.69 130 GLN A N 1
ATOM 1040 C CA . GLN A 1 130 ? 10.459 3.189 -13.775 1.00 83.69 130 GLN A CA 1
ATOM 1041 C C . GLN A 1 130 ? 10.759 4.302 -14.784 1.00 83.69 130 GLN A C 1
ATOM 1043 O O . GLN A 1 130 ? 11.064 3.995 -15.926 1.00 83.69 130 GLN A O 1
ATOM 1048 N N . GLN A 1 131 ? 10.833 5.560 -14.336 1.00 84.56 131 GLN A N 1
ATOM 1049 C CA . GLN A 1 131 ? 11.246 6.685 -15.186 1.00 84.56 131 GLN A CA 1
ATOM 1050 C C . GLN A 1 131 ? 12.662 6.514 -15.755 1.00 84.56 131 GLN A C 1
ATOM 1052 O O . GLN A 1 131 ? 12.922 6.879 -16.899 1.00 84.56 131 GLN A O 1
ATOM 1057 N N . THR A 1 132 ? 13.583 5.953 -14.967 1.00 86.88 132 THR A N 1
ATOM 1058 C CA . THR A 1 132 ? 14.966 5.711 -15.409 1.00 86.88 132 THR A CA 1
ATOM 1059 C C . THR A 1 132 ? 15.021 4.629 -16.486 1.00 86.88 132 THR A C 1
ATOM 1061 O O . THR A 1 132 ? 15.757 4.774 -17.459 1.00 86.88 132 THR A O 1
ATOM 1064 N N . LEU A 1 133 ? 14.242 3.554 -16.331 1.00 85.88 133 LEU A N 1
ATOM 1065 C CA . LEU A 1 133 ? 14.147 2.486 -17.326 1.00 85.88 133 LEU A CA 1
ATOM 1066 C C . LEU A 1 133 ? 13.433 2.973 -18.593 1.00 85.88 133 LEU A C 1
ATOM 1068 O O . LEU A 1 133 ? 13.943 2.737 -19.681 1.00 85.88 133 LEU A O 1
ATOM 1072 N N . ASP A 1 134 ? 12.336 3.720 -18.457 1.00 84.94 134 ASP A N 1
ATOM 1073 C CA . ASP A 1 134 ? 11.615 4.307 -19.594 1.00 84.94 134 ASP A CA 1
ATOM 1074 C C . ASP A 1 134 ? 12.531 5.224 -20.422 1.00 84.94 134 ASP A C 1
ATOM 1076 O O . ASP A 1 134 ? 12.524 5.161 -21.646 1.00 84.94 134 ASP A O 1
ATOM 1080 N N . HIS A 1 135 ? 13.368 6.041 -19.771 1.00 86.69 135 HIS A N 1
ATOM 1081 C CA . HIS A 1 135 ? 14.338 6.890 -20.470 1.00 86.69 135 HIS A CA 1
ATOM 1082 C C . HIS A 1 135 ? 15.514 6.091 -21.056 1.00 86.69 135 HIS A C 1
ATOM 1084 O O . HIS A 1 135 ? 16.067 6.474 -22.082 1.00 86.69 135 HIS A O 1
ATOM 1090 N N . ARG A 1 136 ? 15.971 5.020 -20.397 1.00 85.88 136 ARG A N 1
ATOM 1091 C CA . ARG A 1 136 ? 17.114 4.226 -20.881 1.00 85.88 136 ARG A CA 1
ATOM 1092 C C . ARG A 1 136 ? 16.758 3.389 -22.108 1.00 85.88 136 ARG A C 1
ATOM 1094 O O . ARG A 1 136 ? 17.590 3.271 -22.997 1.00 85.88 136 ARG A O 1
ATOM 1101 N N . TYR A 1 137 ? 15.555 2.825 -22.135 1.00 84.50 137 TYR A N 1
ATOM 1102 C CA . TYR A 1 137 ? 15.075 1.959 -23.211 1.00 84.50 137 TYR A CA 1
ATOM 1103 C C . TYR A 1 137 ? 14.108 2.689 -24.157 1.00 84.50 137 TYR A C 1
ATOM 1105 O O . TYR A 1 137 ? 13.380 2.036 -24.891 1.00 84.50 137 TYR A O 1
ATOM 1113 N N . SER A 1 138 ? 14.082 4.030 -24.166 1.00 81.06 138 SER A N 1
ATOM 1114 C CA . SER A 1 138 ? 13.143 4.819 -24.985 1.00 81.06 138 SER A CA 1
ATOM 1115 C C . SER A 1 138 ? 13.280 4.585 -26.489 1.00 81.06 138 SER A C 1
ATOM 1117 O O . SER A 1 138 ? 12.322 4.793 -27.231 1.00 81.06 138 SER A O 1
ATOM 1119 N N . ASP A 1 139 ? 14.473 4.185 -26.928 1.00 80.38 139 ASP A N 1
ATOM 1120 C CA . ASP A 1 139 ? 14.787 3.915 -28.333 1.00 80.38 139 ASP A CA 1
ATOM 1121 C C . ASP A 1 139 ? 14.366 2.498 -28.763 1.00 80.38 139 ASP A C 1
ATOM 1123 O O . ASP A 1 139 ? 14.348 2.182 -29.953 1.00 80.38 139 ASP A O 1
ATOM 1127 N N . GLU A 1 140 ? 13.997 1.646 -27.805 1.00 76.75 140 GLU A N 1
ATOM 1128 C CA . GLU A 1 140 ? 13.466 0.309 -28.035 1.00 76.75 140 GLU A CA 1
ATOM 1129 C C . GLU A 1 140 ? 11.941 0.338 -27.844 1.00 76.75 140 GLU A C 1
ATOM 1131 O O . GLU A 1 140 ? 11.423 1.000 -26.946 1.00 76.75 140 GLU A O 1
ATOM 1136 N N . GLU A 1 141 ? 11.173 -0.370 -28.679 1.00 81.56 141 GLU A N 1
ATOM 1137 C CA . GLU A 1 141 ? 9.722 -0.488 -28.473 1.00 81.56 141 GLU A CA 1
ATOM 1138 C C . GLU A 1 141 ? 9.445 -1.347 -27.224 1.00 81.56 141 GLU A C 1
ATOM 1140 O O . GLU A 1 141 ? 9.310 -2.575 -27.289 1.00 81.56 141 GLU A O 1
ATOM 1145 N N . VAL A 1 142 ? 9.414 -0.691 -26.059 1.00 79.56 142 VAL A N 1
ATOM 1146 C CA . VAL A 1 142 ? 9.156 -1.314 -24.758 1.00 79.56 142 VAL A CA 1
ATOM 1147 C C . VAL A 1 142 ? 7.691 -1.730 -24.676 1.00 79.56 142 VAL A C 1
ATOM 1149 O O . VAL A 1 142 ? 6.780 -0.907 -24.613 1.00 79.56 142 VAL A O 1
ATOM 1152 N N . VAL A 1 143 ? 7.461 -3.040 -24.620 1.00 81.19 143 VAL A N 1
ATOM 1153 C CA . VAL A 1 143 ? 6.126 -3.635 -24.483 1.00 81.19 143 VAL A CA 1
ATOM 1154 C C . VAL A 1 143 ? 5.678 -3.601 -23.026 1.00 81.19 143 VAL A C 1
ATOM 1156 O O . VAL A 1 143 ? 4.510 -3.341 -22.724 1.00 81.19 143 VAL A O 1
ATOM 1159 N N . ARG A 1 144 ? 6.593 -3.915 -22.101 1.00 81.38 144 ARG A N 1
ATOM 1160 C CA . ARG A 1 144 ? 6.280 -3.995 -20.672 1.00 81.38 144 ARG A CA 1
ATOM 1161 C C . ARG A 1 144 ? 7.526 -3.865 -19.812 1.00 81.38 144 ARG A C 1
ATOM 1163 O O . ARG A 1 144 ? 8.508 -4.564 -20.028 1.00 81.38 144 ARG A O 1
ATOM 1170 N N . ILE A 1 145 ? 7.425 -3.087 -18.739 1.00 83.62 145 ILE A N 1
ATOM 1171 C CA . ILE A 1 145 ? 8.412 -3.081 -17.655 1.00 83.62 145 ILE A CA 1
ATOM 1172 C C . ILE A 1 145 ? 7.783 -3.708 -16.421 1.00 83.62 145 ILE A C 1
ATOM 1174 O O . ILE A 1 145 ? 6.691 -3.333 -15.992 1.00 83.62 145 ILE A O 1
ATOM 1178 N N . THR A 1 146 ? 8.478 -4.669 -15.824 1.00 83.50 146 THR A N 1
ATOM 1179 C CA . THR A 1 146 ? 8.081 -5.245 -14.539 1.00 83.50 146 THR A CA 1
ATOM 1180 C C . THR A 1 146 ? 9.155 -4.966 -13.504 1.00 83.50 146 THR A C 1
ATOM 1182 O O . THR A 1 146 ? 10.336 -5.182 -13.750 1.00 83.50 146 THR A O 1
ATOM 1185 N N . THR A 1 147 ? 8.747 -4.459 -12.342 1.00 84.06 147 THR A N 1
ATOM 1186 C CA . THR A 1 147 ? 9.643 -4.124 -11.228 1.00 84.06 147 THR A CA 1
ATOM 1187 C C . THR A 1 147 ? 9.166 -4.803 -9.953 1.00 84.06 147 THR A C 1
ATOM 1189 O O . THR A 1 147 ? 7.979 -4.766 -9.616 1.00 84.06 147 THR A O 1
ATOM 1192 N N . GLN A 1 148 ? 10.092 -5.434 -9.234 1.00 82.19 148 GLN A N 1
ATOM 1193 C CA . GLN A 1 148 ? 9.820 -6.174 -8.005 1.00 82.19 148 GLN A CA 1
ATOM 1194 C C . GLN A 1 148 ? 10.851 -5.833 -6.924 1.00 82.19 148 GLN A C 1
ATOM 1196 O O . GLN A 1 148 ? 12.035 -5.697 -7.232 1.00 82.19 148 GLN A O 1
ATOM 1201 N N . PRO A 1 149 ? 10.454 -5.724 -5.647 1.00 78.94 149 PRO A N 1
ATOM 1202 C CA . PRO A 1 149 ? 11.411 -5.508 -4.570 1.00 78.94 149 PRO A CA 1
ATOM 1203 C C . PRO A 1 149 ? 12.285 -6.759 -4.380 1.00 78.94 149 PRO A C 1
ATOM 1205 O O . PRO A 1 149 ? 11.789 -7.865 -4.134 1.00 78.94 149 PRO A O 1
ATOM 1208 N N . ALA A 1 150 ? 13.602 -6.586 -4.490 1.00 79.00 150 ALA A N 1
ATOM 1209 C CA . ALA A 1 150 ? 14.590 -7.646 -4.280 1.00 79.00 150 ALA A CA 1
ATOM 1210 C C . ALA A 1 150 ? 15.067 -7.711 -2.823 1.00 79.00 150 ALA A C 1
ATOM 1212 O O . ALA A 1 150 ? 15.473 -8.771 -2.351 1.00 79.00 150 ALA A O 1
ATOM 1213 N N . ALA A 1 151 ? 14.980 -6.590 -2.103 1.00 72.06 151 ALA A N 1
ATOM 1214 C CA . ALA A 1 151 ? 15.243 -6.504 -0.674 1.00 72.06 151 ALA A CA 1
ATOM 1215 C C . ALA A 1 151 ? 14.024 -5.963 0.072 1.00 72.06 151 ALA A C 1
ATOM 1217 O O . ALA A 1 151 ? 13.228 -5.200 -0.474 1.00 72.06 151 ALA A O 1
ATOM 1218 N N . TYR A 1 152 ? 13.945 -6.307 1.356 1.00 65.19 152 TYR A N 1
ATOM 1219 C CA . TYR A 1 152 ? 12.899 -5.855 2.262 1.00 65.19 152 TYR A CA 1
ATOM 1220 C C . TYR A 1 152 ? 12.733 -4.324 2.186 1.00 65.19 152 TYR A C 1
ATOM 1222 O O . TYR A 1 152 ? 11.685 -3.822 1.792 1.00 65.19 152 TYR A O 1
ATOM 1230 N N . VAL A 1 153 ? 13.771 -3.533 2.449 1.00 64.44 153 VAL A N 1
ATOM 1231 C CA . VAL A 1 153 ? 13.637 -2.066 2.616 1.00 64.44 153 VAL A CA 1
ATOM 1232 C C . VAL A 1 153 ? 13.262 -1.311 1.320 1.00 64.44 153 VAL A C 1
ATOM 1234 O O . VAL A 1 153 ? 13.008 -0.114 1.355 1.00 64.44 153 VAL A O 1
ATOM 1237 N N . GLY A 1 154 ? 13.152 -1.991 0.171 1.00 66.12 154 GLY A N 1
ATOM 1238 C CA . GLY A 1 154 ? 12.787 -1.355 -1.102 1.00 66.12 154 GLY A CA 1
ATOM 1239 C C . GLY A 1 154 ? 13.885 -0.453 -1.669 1.00 66.12 154 GLY A C 1
ATOM 1240 O O . GLY A 1 154 ? 13.609 0.381 -2.517 1.00 66.12 154 GLY A O 1
ATOM 1241 N N . TYR A 1 155 ? 15.126 -0.611 -1.194 1.00 74.12 155 TYR A N 1
ATOM 1242 C CA . TYR A 1 155 ? 16.305 0.062 -1.752 1.00 74.12 155 TYR A CA 1
ATOM 1243 C C . TYR A 1 155 ? 16.855 -0.665 -2.989 1.00 74.12 155 TYR A C 1
ATOM 1245 O O . TYR A 1 155 ? 17.545 -0.066 -3.811 1.00 74.12 155 TYR A O 1
ATOM 1253 N N . LYS A 1 156 ? 16.550 -1.965 -3.087 1.00 83.62 156 LYS A N 1
ATOM 1254 C CA . LYS A 1 156 ? 16.996 -2.862 -4.143 1.00 83.62 156 LYS A CA 1
ATOM 1255 C C . LYS A 1 156 ? 15.786 -3.421 -4.870 1.00 83.62 156 LYS A C 1
ATOM 1257 O O . LYS A 1 156 ? 14.925 -4.061 -4.256 1.00 83.62 156 LYS A O 1
ATOM 1262 N N . TRP A 1 157 ? 15.760 -3.208 -6.170 1.00 86.94 157 TRP A N 1
ATOM 1263 C CA . TRP A 1 157 ? 14.716 -3.659 -7.072 1.00 86.94 157 TRP A CA 1
ATOM 1264 C C . TRP A 1 157 ? 15.304 -4.634 -8.079 1.00 86.94 157 TRP A C 1
ATOM 1266 O O . TRP A 1 157 ? 16.451 -4.501 -8.483 1.00 86.94 157 TRP A O 1
ATOM 1276 N N . ARG A 1 158 ? 14.516 -5.621 -8.476 1.00 88.81 158 ARG A N 1
ATOM 1277 C CA . ARG A 1 158 ? 14.730 -6.403 -9.689 1.00 88.81 158 ARG A CA 1
ATOM 1278 C C . ARG A 1 158 ? 13.803 -5.868 -10.749 1.00 88.81 158 ARG A C 1
ATOM 1280 O O . ARG A 1 158 ? 12.653 -5.539 -10.441 1.00 88.81 158 ARG A O 1
ATOM 1287 N N . PHE A 1 159 ? 14.290 -5.799 -11.971 1.00 89.38 159 PHE A N 1
ATOM 1288 C CA .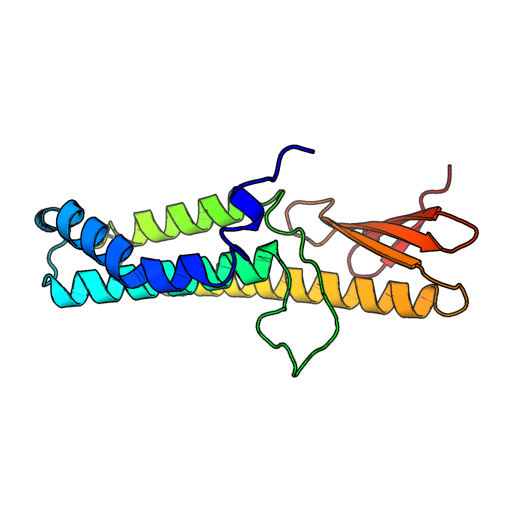 PHE A 1 159 ? 13.476 -5.401 -13.097 1.00 89.38 159 PHE A CA 1
ATOM 1289 C C . PHE A 1 159 ? 13.649 -6.365 -14.264 1.00 89.38 159 PHE A C 1
ATOM 1291 O O . PHE A 1 159 ? 14.668 -7.042 -14.405 1.00 89.38 159 PHE A O 1
ATOM 1298 N N . THR A 1 160 ? 12.608 -6.419 -15.081 1.00 87.69 160 THR A N 1
ATOM 1299 C CA . THR A 1 160 ? 12.611 -7.098 -16.371 1.00 87.69 160 THR A CA 1
ATOM 1300 C C . THR A 1 160 ? 11.945 -6.174 -17.371 1.00 87.69 160 THR A C 1
ATOM 1302 O O . THR A 1 160 ? 10.794 -5.768 -17.154 1.00 87.69 160 THR A O 1
ATOM 1305 N N . VAL A 1 161 ? 12.680 -5.828 -18.422 1.00 87.38 161 VAL A N 1
ATOM 1306 C CA . VAL A 1 161 ? 12.205 -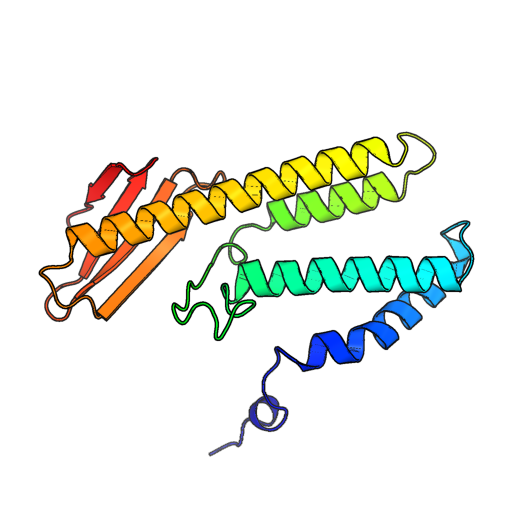5.029 -19.551 1.00 87.38 161 VAL A CA 1
ATOM 1307 C C . VAL A 1 161 ? 11.929 -5.988 -20.697 1.00 87.38 161 VAL A C 1
ATOM 1309 O O . VAL A 1 161 ? 12.810 -6.734 -21.108 1.00 87.38 161 VAL A O 1
ATOM 1312 N N . TYR A 1 162 ? 10.689 -5.993 -21.172 1.00 83.81 162 TYR A N 1
ATOM 1313 C CA . TYR A 1 162 ? 10.273 -6.740 -22.350 1.00 83.81 162 TYR A CA 1
ATOM 1314 C C . TYR A 1 162 ? 10.204 -5.767 -23.519 1.00 83.81 162 TYR A C 1
ATOM 1316 O O . TYR A 1 162 ? 9.365 -4.857 -23.510 1.00 83.81 162 TYR A O 1
ATOM 1324 N N . THR A 1 163 ? 11.057 -5.967 -24.514 1.00 85.88 163 THR A N 1
ATOM 1325 C CA . THR A 1 163 ? 10.983 -5.267 -25.798 1.00 85.88 163 THR A CA 1
ATOM 1326 C C . THR A 1 163 ? 10.461 -6.225 -26.863 1.00 85.88 163 THR A C 1
ATOM 1328 O O . THR A 1 163 ? 10.230 -7.407 -26.595 1.00 85.88 163 THR A O 1
ATOM 1331 N N . LEU A 1 164 ? 10.200 -5.731 -28.074 1.00 84.25 164 LEU A N 1
ATOM 1332 C CA . LEU A 1 164 ? 9.749 -6.601 -29.167 1.00 84.25 164 LEU A CA 1
ATOM 1333 C C . LEU A 1 164 ? 10.770 -7.682 -29.544 1.00 84.25 164 LEU A C 1
ATOM 1335 O O . LEU A 1 164 ? 10.376 -8.744 -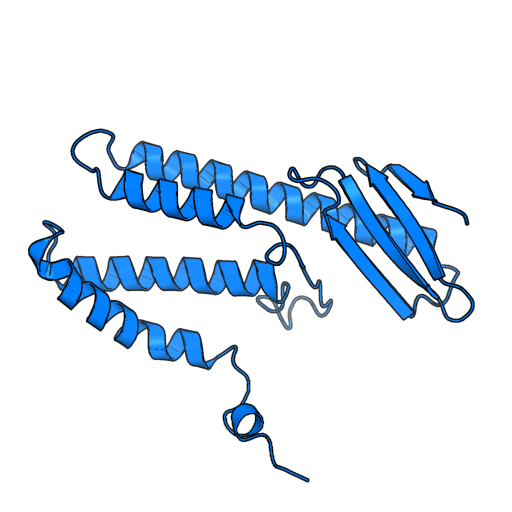30.026 1.00 84.25 164 LEU A O 1
ATOM 1339 N N . ASN A 1 165 ? 12.058 -7.403 -29.341 1.00 83.88 165 ASN A N 1
ATOM 1340 C CA . ASN A 1 165 ? 13.148 -8.231 -29.850 1.00 83.88 165 ASN A CA 1
ATOM 1341 C C . ASN A 1 165 ? 13.927 -8.952 -28.747 1.00 83.88 165 ASN A C 1
ATOM 1343 O O . ASN A 1 165 ? 14.576 -9.952 -29.048 1.00 83.88 165 ASN A O 1
ATOM 1347 N N . ASP A 1 166 ? 13.875 -8.466 -27.505 1.00 86.56 166 ASP A N 1
ATOM 1348 C CA . ASP A 1 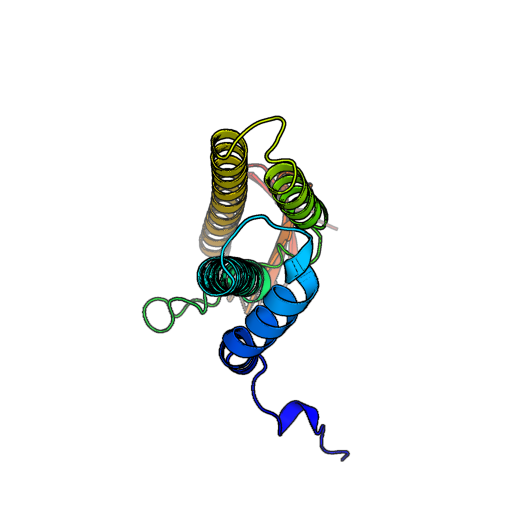166 ? 14.679 -9.004 -26.413 1.00 86.56 166 ASP A CA 1
ATOM 1349 C C . ASP A 1 166 ? 13.990 -8.864 -25.044 1.00 86.56 166 ASP A C 1
ATOM 1351 O O . ASP A 1 166 ? 13.000 -8.144 -24.867 1.00 86.56 166 ASP A O 1
ATOM 1355 N N . VAL A 1 167 ? 14.517 -9.583 -24.055 1.00 86.69 167 VAL A N 1
ATOM 1356 C CA . VAL A 1 167 ? 14.133 -9.448 -22.653 1.00 86.69 167 VAL A CA 1
ATOM 1357 C C . VAL A 1 167 ? 15.378 -9.188 -21.817 1.00 86.69 167 VAL A C 1
ATOM 1359 O O . VAL A 1 167 ? 16.200 -10.077 -21.610 1.00 86.69 167 VAL A O 1
ATOM 1362 N N . SER A 1 168 ? 15.483 -7.978 -21.275 1.00 87.31 168 SER A N 1
ATOM 1363 C CA . SER A 1 168 ? 16.603 -7.583 -20.421 1.00 87.31 168 SER A CA 1
ATOM 1364 C C . SER A 1 168 ? 16.236 -7.726 -18.946 1.00 87.31 168 SER A C 1
ATOM 1366 O O . SER A 1 168 ? 15.173 -7.280 -18.498 1.00 87.31 168 SER A O 1
ATOM 1368 N N . TYR A 1 169 ? 17.139 -8.317 -18.164 1.00 89.94 169 TYR A N 1
ATOM 1369 C CA . TYR A 1 169 ? 16.978 -8.518 -16.724 1.00 89.94 169 TYR A CA 1
ATOM 1370 C C . TYR A 1 169 ? 18.064 -7.763 -15.962 1.00 89.94 169 TYR A C 1
ATOM 1372 O O . TYR A 1 169 ? 19.220 -7.704 -16.380 1.00 89.94 169 TYR A O 1
ATOM 1380 N N . GLY A 1 170 ? 17.717 -7.213 -14.803 1.00 89.75 170 GLY A N 1
ATOM 1381 C CA . GLY A 1 170 ? 18.705 -6.535 -13.977 1.00 89.75 170 GLY A CA 1
ATOM 1382 C C . GLY A 1 170 ? 18.242 -6.244 -12.563 1.00 89.75 170 GLY A C 1
ATOM 1383 O O . GLY A 1 170 ? 17.109 -6.524 -12.153 1.00 89.75 170 GLY A O 1
ATOM 1384 N N . GLU A 1 171 ? 19.156 -5.668 -11.798 1.00 90.38 171 GLU A N 1
ATOM 1385 C CA . GLU A 1 171 ? 18.909 -5.163 -10.458 1.00 90.38 171 GLU A CA 1
ATOM 1386 C C . GLU A 1 171 ? 19.203 -3.665 -10.413 1.00 90.38 171 GLU A C 1
ATOM 1388 O O . GLU A 1 171 ? 20.121 -3.178 -11.063 1.00 90.38 171 GLU A O 1
ATOM 1393 N N . ALA A 1 172 ? 18.417 -2.926 -9.639 1.00 86.75 172 ALA A N 1
ATOM 1394 C CA . ALA A 1 172 ? 18.630 -1.512 -9.408 1.00 86.75 172 ALA A CA 1
ATOM 1395 C C . ALA A 1 172 ? 18.779 -1.223 -7.916 1.00 86.75 172 ALA A C 1
ATOM 1397 O O . ALA A 1 172 ? 17.947 -1.652 -7.109 1.00 86.75 172 ALA A O 1
ATOM 1398 N N . ILE A 1 173 ? 19.826 -0.487 -7.551 1.00 85.06 173 ILE A N 1
ATOM 1399 C CA . ILE A 1 173 ? 20.118 -0.060 -6.181 1.00 85.06 173 ILE A CA 1
ATOM 1400 C C . ILE A 1 173 ? 20.189 1.460 -6.165 1.00 85.06 173 ILE A C 1
ATOM 1402 O O . ILE A 1 173 ? 21.074 2.045 -6.773 1.00 85.06 173 ILE A O 1
ATOM 1406 N N . GLY A 1 174 ? 19.242 2.118 -5.491 1.00 73.50 174 GLY A N 1
ATOM 1407 C CA . GLY A 1 174 ? 19.256 3.585 -5.384 1.00 73.50 174 GLY A CA 1
ATOM 1408 C C . GLY A 1 174 ? 19.246 4.334 -6.729 1.00 73.50 174 GLY A C 1
ATOM 1409 O O . GLY A 1 174 ? 19.675 5.480 -6.778 1.00 73.50 174 GLY A O 1
ATOM 1410 N N . GLY A 1 175 ? 18.775 3.694 -7.805 1.00 71.12 175 GLY A N 1
ATOM 1411 C CA . GLY A 1 175 ? 18.778 4.239 -9.169 1.00 71.12 175 GLY A CA 1
ATOM 1412 C C . GLY A 1 175 ? 19.946 3.771 -10.045 1.00 71.12 175 GLY A C 1
ATOM 1413 O O . GLY A 1 175 ? 19.862 3.897 -11.263 1.00 71.12 175 GLY A O 1
ATOM 1414 N N . GLU A 1 176 ? 20.993 3.170 -9.475 1.00 82.62 176 GLU A N 1
ATOM 1415 C CA . GLU A 1 176 ? 22.052 2.530 -10.260 1.00 82.62 176 GLU A CA 1
ATOM 1416 C C . GLU A 1 176 ? 21.571 1.181 -10.785 1.00 82.62 176 GLU A C 1
ATOM 1418 O O . GLU A 1 176 ? 21.155 0.323 -10.007 1.00 82.62 176 GLU A O 1
ATOM 1423 N N . ILE A 1 177 ? 21.622 1.003 -12.105 1.00 85.94 177 ILE A N 1
ATOM 1424 C CA . ILE A 1 177 ? 21.181 -0.205 -12.802 1.00 85.94 177 ILE A CA 1
ATOM 1425 C C . ILE A 1 177 ? 22.385 -1.112 -13.061 1.00 85.94 177 ILE A C 1
ATOM 1427 O O . ILE A 1 177 ? 23.364 -0.692 -13.674 1.00 85.94 177 ILE A O 1
ATOM 1431 N N . THR A 1 178 ? 22.282 -2.365 -12.629 1.00 87.12 178 THR A N 1
ATOM 1432 C CA . THR A 1 178 ? 23.203 -3.456 -12.953 1.00 87.12 178 THR A CA 1
ATOM 1433 C C . THR A 1 178 ? 22.454 -4.481 -13.794 1.00 87.12 178 THR A C 1
ATOM 1435 O O . THR A 1 178 ? 21.527 -5.130 -13.305 1.00 87.12 178 THR A O 1
ATOM 1438 N N . GLU A 1 179 ? 22.831 -4.611 -15.062 1.00 83.69 179 GLU A N 1
ATOM 1439 C CA . GLU A 1 179 ? 22.287 -5.643 -15.945 1.00 83.69 179 GLU A CA 1
ATOM 1440 C C . GLU A 1 179 ? 22.891 -7.000 -15.591 1.00 83.69 179 GLU A C 1
ATOM 1442 O O . GLU A 1 179 ? 24.085 -7.122 -15.305 1.00 83.69 179 GLU A O 1
ATOM 1447 N N . LEU A 1 180 ? 22.039 -8.018 -15.562 1.00 77.88 180 LEU A N 1
ATOM 1448 C CA . LEU A 1 180 ? 22.449 -9.401 -15.384 1.00 77.88 180 LEU A CA 1
ATOM 1449 C C . LEU A 1 180 ? 22.382 -10.043 -16.769 1.00 77.88 180 LEU A C 1
ATOM 1451 O O . LEU A 1 180 ? 21.310 -10.454 -17.202 1.00 77.88 180 LEU A O 1
ATOM 1455 N N . HIS A 1 181 ? 23.509 -10.063 -17.481 1.00 64.44 181 HIS A N 1
ATOM 1456 C CA . HIS A 1 181 ? 23.624 -10.839 -18.714 1.00 64.44 181 HIS A CA 1
ATOM 1457 C C . HIS A 1 181 ? 23.790 -12.324 -18.361 1.00 64.44 181 HIS A C 1
ATOM 1459 O O . HIS A 1 181 ? 24.659 -12.663 -17.551 1.00 64.44 181 HIS A O 1
ATOM 1465 N N . GLU A 1 182 ? 22.954 -13.181 -18.952 1.00 51.28 182 GLU A N 1
ATOM 1466 C CA . GLU A 1 182 ? 23.223 -14.622 -19.092 1.00 51.28 182 GLU A CA 1
ATOM 1467 C C . GLU A 1 182 ? 24.010 -14.894 -20.377 1.00 51.28 182 GLU A C 1
ATOM 1469 O O . GLU A 1 182 ? 23.712 -14.241 -21.404 1.00 51.28 182 GLU A O 1
#

InterPro domains:
  IPR007404 YdjM inner membrane [PF04307] (14-128)

Sequence (182 aa):
MIIDVPKLIGNVSTHSLLLLPFTSLALALLTYKLLPFTFFRRWIGIALLLLIAGIGIDYLGNGAHLFYPINEHNLEYPLIKRDLWLLGGLVLLTLFSLSQKLYGWKWVVSGLMILCLLLGWKAYSKQQLQQTLDHRYSDEEVVRITTQPAAYVGYKWRFTVYTLNDVSYGEAIGGEITELHE

Foldseek 3Di:
DDPPVVPVVPDVLPPQLVCLLVVLLVVLVVCVVLDPDDSVVSSVVSSVVSVVVSVVCCCQAFHVPVPPPVPPDRPGHNRPVPQVVLVVLVVVLVVVCSPCVPDHDPVSVVSVVVSVVLVVVLVVLVVLLVVLVCVVCVVFQFPDKDWDQPDNSNQKIWIWTDGPVDIWTWMDGNNDTDTDDD

pLDDT: mean 72.67, std 14.43, range [33.22, 94.31]

Radius of gyration: 20.72 Å; chains: 1; bounding box: 46×35×59 Å

Secondary structure (DSSP, 8-state):
----HHHHS--TTTHHHHHHHHHHHHHHHHTTTT--S-HHHHHHHHHHHHHHHHHHHHHHHH-SGGGTTT-------TTTTT-HHHHHHHHHHHHHHH-TTTS-HHHHHHHHHHHHHHHHHHHHHHHHHHHHHHHHSTTS-EEEEEEEESSTTSSEEEEEEEESS-EEEEEEETTEEEE---